Protein AF-A0A524LU33-F1 (afdb_monomer)

Foldseek 3Di:
DVCVVDVDPDDVVVVVVVVVVDDLVNVLVVCVVVVNDQADPVRDGDDDHPNNVPPPDD

Secondary structure (DSSP, 8-state):
--TTTS-S---HHHHHHHHTT--HHHHHHHHHHTT---B-TTSPBPPPPGGGGT----

Nearest PDB structures (foldseek):
  7b24-assembly1_D  TM=8.935E-01  e=1.185E+00  Saccharopolyspora erythraea NRRL 2338
  7b20-assembly1_C  TM=8.903E-01  e=2.990E+00  Saccharopolyspora erythraea NRRL 2338

Sequence (58 aa):
LMDSALKVEIDEEMVCGIEHHMNKQFTNALCTMLKHPRKCPHDHDIPMGACCTIETQN

Solvent-accessible surface area (backbone atoms only — not comparable to full-atom values): 3870 Å² total; per-residue (Å²): 116,64,60,79,77,43,91,52,84,88,48,67,71,58,49,59,61,46,60,78,69,58,50,73,68,56,55,38,52,53,35,57,76,62,67,57,64,54,58,48,102,82,73,45,78,48,81,86,51,81,59,66,78,65,76,83,79,136

Structure (mmCIF, N/CA/C/O backbone):
data_AF-A0A524LU33-F1
#
_entry.id   AF-A0A524LU33-F1
#
loop_
_atom_si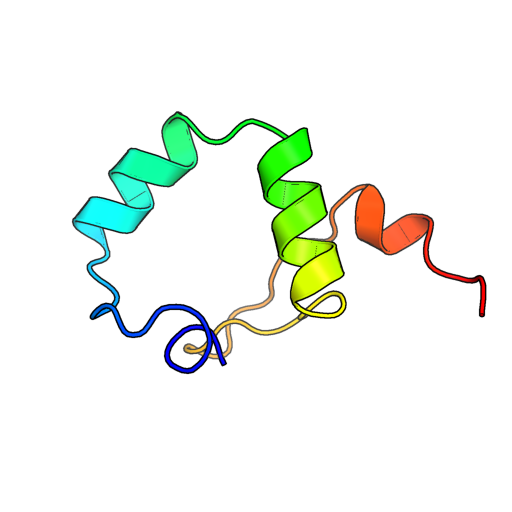te.group_PDB
_atom_site.id
_atom_site.type_symbol
_atom_site.label_atom_id
_atom_site.label_alt_id
_atom_site.label_comp_id
_atom_site.label_asym_id
_atom_site.label_entity_id
_atom_site.label_seq_id
_atom_site.pdbx_PDB_ins_code
_atom_site.Cartn_x
_atom_site.Cartn_y
_atom_site.Cartn_z
_atom_site.occupancy
_atom_site.B_iso_or_equiv
_atom_site.auth_seq_id
_atom_site.auth_comp_id
_atom_site.auth_asym_id
_atom_site.auth_atom_id
_atom_site.pdbx_PDB_model_num
ATOM 1 N N . LEU A 1 1 ? 0.024 0.501 -12.289 1.00 58.19 1 LEU A N 1
ATOM 2 C CA . LEU A 1 1 ? -0.216 1.226 -11.014 1.00 58.19 1 LEU A CA 1
ATOM 3 C C . LEU A 1 1 ? 1.067 1.396 -10.195 1.00 58.19 1 LEU A C 1
ATOM 5 O O . LEU A 1 1 ? 1.340 2.526 -9.827 1.00 58.19 1 LEU A O 1
ATOM 9 N N . MET A 1 2 ? 1.899 0.363 -9.985 1.00 49.59 2 MET A N 1
ATOM 10 C CA . MET A 1 2 ? 3.279 0.560 -9.480 1.00 49.59 2 MET A CA 1
ATOM 11 C C . MET A 1 2 ? 4.260 1.022 -10.573 1.00 49.59 2 MET A C 1
ATOM 13 O O . MET A 1 2 ? 5.055 1.921 -10.328 1.00 49.59 2 MET A O 1
ATOM 17 N N . ASP A 1 3 ? 4.083 0.528 -11.801 1.00 49.66 3 ASP A N 1
ATOM 18 C CA . ASP A 1 3 ? 4.855 0.901 -13.003 1.00 49.66 3 ASP A CA 1
ATOM 19 C C . ASP A 1 3 ? 4.839 2.414 -13.325 1.00 49.66 3 ASP A C 1
ATOM 21 O O . ASP A 1 3 ? 5.780 3.004 -13.846 1.00 49.66 3 ASP A O 1
ATOM 25 N N . SER A 1 4 ? 3.743 3.085 -12.962 1.00 53.94 4 SER A N 1
ATOM 26 C CA . SER A 1 4 ? 3.520 4.505 -13.257 1.00 53.94 4 SER A CA 1
ATOM 27 C C . SER A 1 4 ? 4.123 5.439 -12.200 1.00 53.94 4 SER A C 1
ATOM 29 O O . SER A 1 4 ? 4.290 6.628 -12.467 1.00 53.94 4 SER A O 1
ATOM 31 N N . ALA A 1 5 ? 4.419 4.917 -11.005 1.00 59.75 5 ALA A N 1
ATOM 32 C CA . ALA A 1 5 ? 4.931 5.681 -9.865 1.00 59.75 5 ALA A CA 1
ATOM 33 C C . ALA A 1 5 ? 6.442 5.482 -9.676 1.00 59.75 5 ALA A C 1
ATOM 35 O O . ALA A 1 5 ? 7.157 6.437 -9.379 1.00 59.75 5 ALA A O 1
ATOM 36 N N . LEU A 1 6 ? 6.935 4.265 -9.918 1.00 55.44 6 LEU A N 1
ATOM 37 C CA . LEU A 1 6 ? 8.351 3.957 -10.063 1.00 55.44 6 LEU A CA 1
ATOM 38 C C . LEU A 1 6 ? 8.547 3.447 -11.490 1.00 55.44 6 LEU A C 1
ATOM 40 O O . LEU A 1 6 ? 8.147 2.331 -11.789 1.00 55.44 6 LEU A O 1
ATOM 44 N N . LYS A 1 7 ? 9.140 4.259 -12.374 1.00 58.28 7 LYS A N 1
ATOM 45 C CA . LYS A 1 7 ? 9.556 3.856 -13.734 1.00 58.28 7 LYS A CA 1
ATOM 46 C C . LYS A 1 7 ? 10.741 2.882 -13.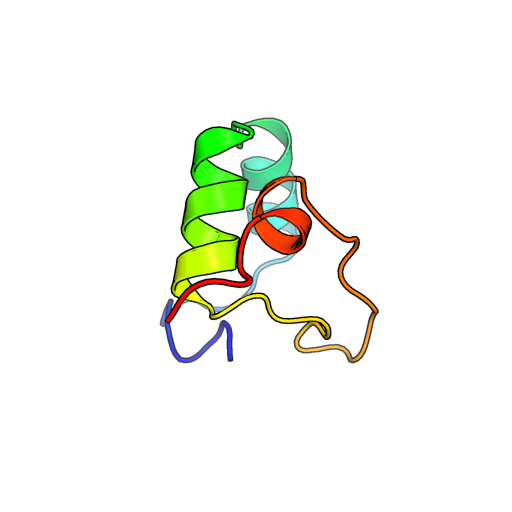672 1.00 58.28 7 LYS A C 1
ATOM 48 O O . LYS A 1 7 ? 11.832 3.185 -14.151 1.00 58.28 7 LYS A O 1
ATOM 53 N N . VAL A 1 8 ? 10.552 1.775 -12.979 1.00 62.50 8 VAL A N 1
ATOM 54 C CA . VAL A 1 8 ? 11.545 0.747 -12.709 1.00 62.50 8 VAL A CA 1
ATOM 55 C C . VAL A 1 8 ? 10.864 -0.568 -13.043 1.00 62.50 8 VAL A C 1
ATOM 57 O O . VAL A 1 8 ? 9.746 -0.804 -12.586 1.00 62.50 8 VAL A O 1
ATOM 60 N N . GLU A 1 9 ? 11.511 -1.391 -13.865 1.00 67.81 9 GLU A N 1
ATOM 61 C CA . GLU A 1 9 ? 11.027 -2.744 -14.132 1.00 67.81 9 GLU A CA 1
ATOM 62 C C . GLU A 1 9 ? 10.894 -3.487 -12.796 1.00 67.81 9 GLU A C 1
ATOM 64 O O . GLU A 1 9 ? 11.797 -3.445 -11.955 1.00 67.81 9 GLU A O 1
ATOM 69 N N . ILE A 1 10 ? 9.729 -4.098 -12.565 1.00 67.00 10 ILE A N 1
ATOM 70 C CA . ILE A 1 10 ? 9.466 -4.835 -11.330 1.00 67.00 10 ILE A CA 1
ATOM 71 C C . ILE A 1 10 ? 10.252 -6.144 -11.399 1.00 67.00 10 ILE A C 1
ATOM 73 O O . ILE A 1 10 ? 9.801 -7.117 -11.996 1.00 67.00 10 ILE A O 1
ATOM 77 N N . ASP A 1 11 ? 11.435 -6.140 -10.794 1.00 76.69 11 ASP A N 1
ATOM 78 C CA . ASP A 1 11 ? 12.252 -7.329 -10.577 1.00 76.69 11 ASP A CA 1
ATOM 79 C C . ASP A 1 11 ? 11.863 -7.977 -9.239 1.00 76.69 11 ASP A C 1
ATOM 81 O O . ASP A 1 11 ? 12.011 -7.372 -8.171 1.00 76.69 11 ASP A O 1
ATOM 85 N N . GLU A 1 12 ? 11.342 -9.204 -9.289 1.00 73.94 12 GLU A N 1
ATOM 86 C CA . GLU A 1 12 ? 10.922 -9.951 -8.099 1.00 73.94 12 GLU A CA 1
ATOM 87 C C . GLU A 1 12 ? 12.072 -10.164 -7.101 1.00 73.94 12 GLU A C 1
ATOM 89 O O . GLU A 1 12 ? 11.845 -10.126 -5.888 1.00 73.94 12 GLU A O 1
ATOM 94 N N . GLU A 1 13 ? 13.312 -10.316 -7.578 1.00 79.94 13 GLU A N 1
ATOM 95 C CA . GLU A 1 13 ? 14.490 -10.487 -6.723 1.00 79.94 13 GLU A CA 1
ATOM 96 C C . GLU A 1 13 ? 14.790 -9.202 -5.938 1.00 79.94 13 GLU A C 1
ATOM 98 O O . GLU A 1 13 ? 15.053 -9.230 -4.731 1.00 79.94 13 GLU A O 1
ATOM 103 N N . MET A 1 14 ? 14.655 -8.047 -6.593 1.00 78.19 14 MET A N 1
ATOM 104 C CA . MET A 1 14 ? 14.812 -6.740 -5.956 1.00 78.19 14 MET A CA 1
ATOM 105 C C . MET A 1 14 ? 13.721 -6.487 -4.908 1.00 78.19 14 MET A C 1
ATOM 107 O O . MET A 1 14 ? 14.017 -6.021 -3.803 1.00 78.19 14 MET A O 1
ATOM 111 N N . VAL A 1 15 ? 12.464 -6.809 -5.225 1.00 78.81 15 VAL A N 1
ATOM 112 C CA . VAL A 1 15 ? 11.329 -6.629 -4.305 1.00 78.81 15 VAL A CA 1
ATOM 113 C C . VAL A 1 15 ? 11.506 -7.489 -3.050 1.00 78.81 15 VAL A C 1
ATOM 115 O O . VAL A 1 15 ? 11.331 -6.975 -1.943 1.00 78.81 15 VAL A O 1
ATOM 118 N N . CYS A 1 16 ? 11.942 -8.743 -3.208 1.00 77.81 16 CYS A N 1
ATOM 119 C CA . CYS A 1 16 ? 12.273 -9.656 -2.109 1.00 77.81 16 CYS A CA 1
ATOM 120 C C . CYS A 1 16 ? 13.415 -9.112 -1.222 1.00 77.81 16 CYS A C 1
ATOM 122 O O . CYS A 1 16 ? 13.385 -9.199 0.007 1.00 77.81 16 CYS A O 1
ATOM 124 N N . GLY A 1 17 ? 14.430 -8.477 -1.814 1.00 79.69 17 GLY A N 1
ATOM 125 C CA . GLY A 1 17 ? 15.499 -7.826 -1.049 1.00 79.69 17 GLY A CA 1
ATOM 126 C C . GLY A 1 17 ? 15.006 -6.626 -0.231 1.00 79.69 17 GLY A C 1
ATOM 127 O O . GLY A 1 17 ? 15.391 -6.447 0.930 1.00 79.69 17 GLY A O 1
ATOM 128 N N . ILE A 1 18 ? 14.133 -5.809 -0.822 1.00 79.12 18 ILE A N 1
ATOM 129 C CA . ILE A 1 18 ? 13.605 -4.592 -0.199 1.00 79.12 18 ILE A CA 1
ATOM 130 C C . ILE A 1 18 ? 12.602 -4.928 0.907 1.00 79.12 18 ILE A C 1
ATOM 132 O O . ILE A 1 18 ? 12.675 -4.327 1.979 1.00 79.12 18 ILE A O 1
ATOM 136 N N . GLU A 1 19 ? 11.698 -5.892 0.706 1.00 78.75 19 GLU A N 1
ATOM 137 C CA . GLU A 1 19 ? 10.638 -6.202 1.677 1.00 78.75 19 GLU A CA 1
ATOM 138 C C . GLU A 1 19 ? 11.168 -6.638 3.042 1.00 78.75 19 GLU A C 1
ATOM 140 O O . GLU A 1 19 ? 10.639 -6.208 4.067 1.00 78.75 19 GLU A O 1
ATOM 145 N N . HIS A 1 20 ? 12.272 -7.383 3.071 1.00 81.44 20 HIS A N 1
ATOM 146 C CA . HIS A 1 20 ? 12.913 -7.805 4.315 1.00 81.44 20 HIS A CA 1
ATOM 147 C C . HIS A 1 20 ? 13.502 -6.638 5.122 1.00 81.44 20 HIS A C 1
ATOM 149 O O . HIS A 1 20 ? 13.682 -6.754 6.334 1.00 81.44 20 HIS A O 1
ATOM 155 N N . HIS A 1 21 ? 13.779 -5.508 4.469 1.00 81.75 21 HIS A N 1
ATOM 156 C CA . HIS A 1 21 ? 14.371 -4.317 5.080 1.00 81.75 21 HIS A CA 1
ATOM 157 C C . HIS A 1 21 ? 13.382 -3.148 5.195 1.00 81.75 21 HIS A C 1
ATOM 159 O O . HIS A 1 21 ? 13.714 -2.109 5.773 1.00 81.75 21 HIS A O 1
ATOM 165 N N . MET A 1 22 ? 12.157 -3.293 4.678 1.00 81.88 22 MET A N 1
ATOM 166 C CA . MET A 1 22 ? 11.129 -2.268 4.804 1.00 81.88 22 MET A CA 1
ATOM 167 C C . MET A 1 22 ? 10.636 -2.180 6.244 1.00 81.88 22 MET A C 1
ATOM 169 O O . MET A 1 22 ? 10.184 -3.150 6.852 1.00 81.88 22 MET A O 1
ATOM 173 N N . ASN A 1 23 ? 10.658 -0.968 6.791 1.00 84.19 23 ASN A N 1
ATOM 174 C CA . ASN A 1 23 ? 10.012 -0.710 8.066 1.00 84.19 23 ASN A CA 1
ATOM 175 C C . ASN A 1 23 ? 8.506 -0.451 7.865 1.00 84.19 23 ASN A C 1
ATOM 177 O O . ASN A 1 23 ? 8.055 0.021 6.820 1.00 84.19 23 ASN A O 1
ATOM 181 N N . LYS A 1 24 ? 7.714 -0.708 8.912 1.00 84.31 24 LYS A N 1
ATOM 182 C CA . LYS A 1 24 ? 6.251 -0.537 8.872 1.00 84.31 24 LYS A CA 1
ATOM 183 C C . LYS A 1 24 ? 5.813 0.897 8.554 1.00 84.31 24 LYS A C 1
ATOM 185 O O . LYS A 1 24 ? 4.743 1.090 7.989 1.00 84.31 24 LYS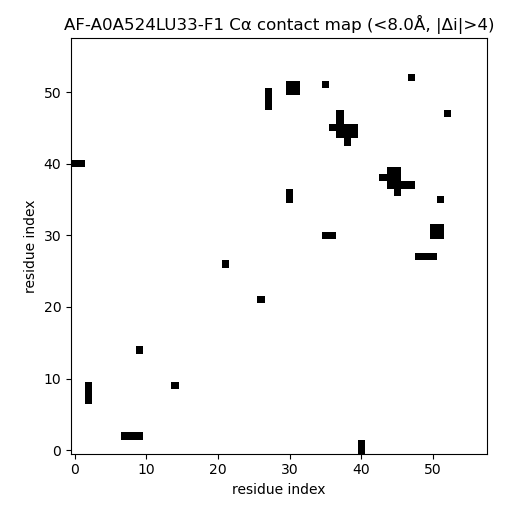 A O 1
ATOM 190 N N . GLN A 1 25 ? 6.615 1.903 8.914 1.00 85.62 25 GLN A N 1
ATOM 191 C CA . GLN A 1 25 ? 6.297 3.306 8.629 1.00 85.62 25 GLN A CA 1
ATOM 192 C C . GLN A 1 25 ? 6.374 3.593 7.126 1.00 85.62 25 GLN A C 1
ATOM 194 O O . GLN A 1 25 ? 5.482 4.236 6.581 1.00 85.62 25 GLN A O 1
ATOM 199 N N . PHE A 1 26 ? 7.389 3.056 6.452 1.00 86.00 26 PHE A N 1
ATOM 200 C CA . PHE A 1 26 ? 7.580 3.169 5.015 1.00 86.00 26 PHE A CA 1
ATOM 201 C C . PHE A 1 26 ? 6.477 2.435 4.252 1.00 86.00 26 PHE A C 1
ATOM 203 O O . PHE A 1 26 ? 5.857 3.022 3.369 1.00 86.00 26 PHE A O 1
ATOM 210 N N . THR A 1 27 ? 6.148 1.201 4.649 1.00 87.56 27 THR A N 1
ATOM 211 C CA . THR A 1 27 ? 5.033 0.449 4.051 1.00 87.56 27 THR A CA 1
ATOM 212 C C . THR A 1 27 ? 3.702 1.191 4.205 1.00 87.56 27 THR A C 1
ATOM 214 O O . THR A 1 27 ? 2.925 1.256 3.256 1.00 87.56 27 THR A O 1
ATOM 217 N N . ASN A 1 28 ? 3.450 1.807 5.365 1.00 87.94 28 ASN A N 1
ATOM 218 C CA . ASN A 1 28 ? 2.248 2.613 5.589 1.00 87.94 28 ASN A CA 1
ATOM 219 C C . ASN A 1 28 ? 2.224 3.878 4.719 1.00 87.94 28 ASN A C 1
ATOM 221 O O . ASN A 1 28 ? 1.202 4.166 4.104 1.00 87.94 28 ASN A O 1
ATOM 225 N N . ALA A 1 29 ? 3.341 4.608 4.631 1.00 89.06 29 ALA A N 1
ATOM 226 C CA . ALA A 1 29 ? 3.448 5.798 3.790 1.00 89.06 29 ALA A CA 1
ATOM 227 C C . ALA A 1 29 ? 3.228 5.466 2.307 1.00 89.06 29 ALA A C 1
ATOM 229 O O . ALA A 1 29 ? 2.492 6.173 1.623 1.00 89.06 29 ALA A O 1
ATOM 230 N N . LEU A 1 30 ? 3.805 4.359 1.826 1.00 88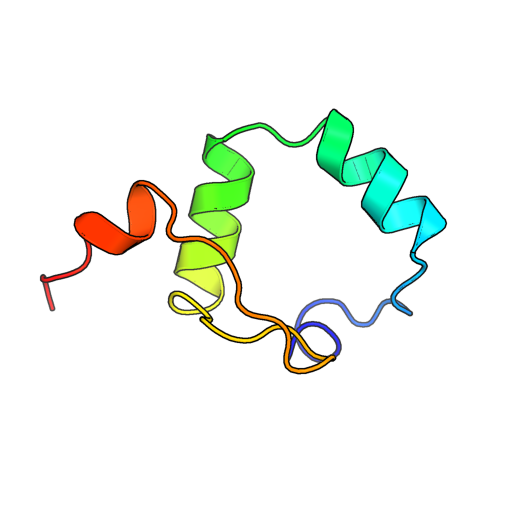.56 30 LEU A N 1
ATOM 231 C CA . LEU A 1 30 ? 3.604 3.864 0.465 1.00 88.56 30 LEU A CA 1
ATOM 232 C C . LEU A 1 30 ? 2.136 3.485 0.215 1.00 88.56 30 LEU A C 1
ATOM 234 O O . LEU A 1 30 ? 1.571 3.857 -0.811 1.00 88.56 30 LEU A O 1
ATOM 238 N N . CYS A 1 31 ? 1.505 2.785 1.162 1.00 90.25 31 CYS A N 1
ATOM 239 C CA . CYS A 1 31 ? 0.100 2.391 1.072 1.00 90.25 31 CYS A CA 1
ATOM 240 C C . CYS A 1 31 ? -0.835 3.611 0.991 1.00 90.25 31 CYS A C 1
ATOM 242 O O . CYS A 1 31 ? -1.659 3.685 0.079 1.00 90.25 31 CYS A O 1
ATOM 244 N N . THR A 1 32 ? -0.645 4.609 1.861 1.00 89.19 32 THR A N 1
ATOM 245 C CA . THR A 1 32 ? -1.390 5.880 1.831 1.00 89.19 32 THR A CA 1
ATOM 246 C C . THR A 1 32 ? -1.117 6.678 0.553 1.00 89.19 32 THR A C 1
ATOM 248 O O . THR A 1 32 ? -2.055 7.158 -0.080 1.00 89.19 32 THR A O 1
ATOM 251 N N . MET A 1 33 ? 0.140 6.783 0.106 1.00 89.50 33 MET A N 1
ATOM 252 C CA . MET A 1 33 ? 0.496 7.489 -1.136 1.00 89.50 33 MET A CA 1
ATOM 253 C C . MET A 1 33 ? -0.203 6.881 -2.361 1.00 89.50 33 MET A C 1
ATOM 255 O O . MET A 1 33 ? -0.603 7.599 -3.277 1.00 89.50 33 MET A O 1
ATOM 259 N N . LEU A 1 34 ? -0.389 5.560 -2.362 1.00 88.88 34 LEU A N 1
ATOM 260 C CA . LEU A 1 34 ? -1.101 4.823 -3.405 1.00 88.88 34 LEU A CA 1
ATOM 261 C C . LEU A 1 34 ? -2.627 4.765 -3.185 1.00 88.88 34 LEU A C 1
ATOM 263 O O . LEU A 1 34 ? -3.310 4.076 -3.942 1.00 88.88 34 LEU A O 1
ATOM 267 N N . LYS A 1 35 ? -3.167 5.487 -2.192 1.00 88.06 35 LYS A N 1
ATOM 268 C CA . LYS A 1 35 ? -4.591 5.507 -1.803 1.00 88.06 35 LYS A CA 1
ATOM 269 C C . LYS A 1 35 ? -5.154 4.131 -1.426 1.00 88.06 35 LYS A C 1
ATOM 271 O O . LYS A 1 35 ? -6.226 3.747 -1.888 1.00 88.06 35 LYS A O 1
ATOM 276 N N . HIS A 1 36 ? -4.429 3.387 -0.593 1.00 89.19 36 HIS A N 1
ATOM 277 C CA . HIS A 1 36 ? -4.826 2.066 -0.078 1.00 89.19 36 HIS A CA 1
ATOM 278 C C . HIS A 1 36 ? -5.217 1.067 -1.175 1.00 89.19 36 HIS A C 1
ATOM 280 O O . HIS A 1 36 ? -6.340 0.549 -1.175 1.00 89.19 36 HIS A O 1
ATOM 286 N N . PRO A 1 37 ? -4.307 0.751 -2.118 1.00 89.12 37 PRO A N 1
ATOM 287 C CA . PRO A 1 37 ? -4.606 -0.217 -3.162 1.00 89.12 37 PRO A CA 1
ATOM 288 C C . PRO A 1 37 ? -4.930 -1.580 -2.536 1.00 89.12 37 PRO A C 1
ATOM 290 O O . PRO A 1 37 ? -4.284 -2.023 -1.584 1.00 89.12 37 PRO A O 1
ATOM 293 N N . ARG A 1 38 ? -5.949 -2.257 -3.074 1.00 90.50 38 ARG A N 1
ATOM 294 C CA . ARG A 1 38 ? -6.401 -3.577 -2.589 1.00 90.50 38 ARG A CA 1
ATOM 295 C C . ARG A 1 38 ? -6.032 -4.730 -3.516 1.00 90.50 38 ARG A C 1
ATOM 297 O O . ARG A 1 38 ? -6.125 -5.882 -3.110 1.00 90.50 38 ARG A O 1
ATOM 304 N N . LYS A 1 39 ? -5.571 -4.406 -4.722 1.00 88.38 39 LYS A N 1
ATOM 305 C CA . LYS A 1 39 ? -5.112 -5.344 -5.741 1.00 88.38 39 LYS A C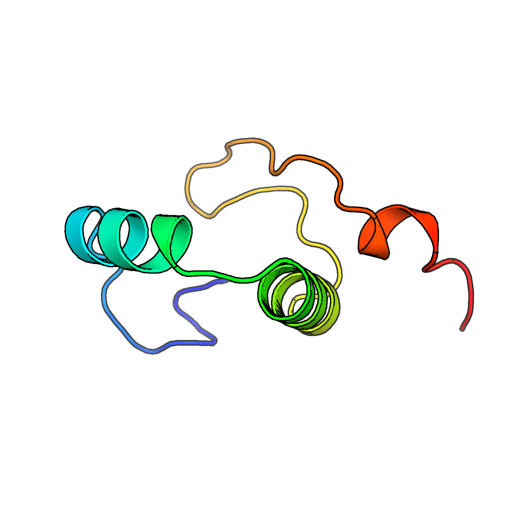A 1
ATOM 306 C C . LYS A 1 39 ? -3.704 -4.975 -6.182 1.00 88.38 39 LYS A C 1
ATOM 308 O O . LYS A 1 39 ? -3.417 -3.794 -6.395 1.00 88.38 39 LYS A O 1
ATOM 313 N N . CYS A 1 40 ? -2.830 -5.969 -6.295 1.00 85.56 40 CYS A N 1
ATOM 314 C CA . CYS A 1 40 ? -1.524 -5.789 -6.918 1.00 85.56 40 CYS A CA 1
ATOM 315 C C . CYS A 1 40 ? -1.647 -5.865 -8.457 1.00 85.56 40 CYS A C 1
ATOM 317 O O . CYS A 1 40 ? -2.700 -6.246 -8.970 1.00 85.56 40 CYS A O 1
ATOM 319 N N . PRO A 1 41 ? -0.589 -5.528 -9.218 1.00 81.62 41 PRO A N 1
ATOM 320 C CA . PRO A 1 41 ? -0.593 -5.624 -10.683 1.00 81.62 41 PRO A CA 1
ATOM 321 C C . PRO A 1 41 ? -0.864 -7.029 -11.253 1.00 81.62 41 PRO A C 1
ATOM 323 O O . PRO A 1 41 ? -1.183 -7.141 -12.430 1.00 81.62 41 PRO A O 1
ATOM 326 N N . HIS A 1 42 ? -0.760 -8.075 -10.429 1.00 81.94 42 HIS A N 1
ATOM 327 C CA . HIS A 1 42 ? -1.030 -9.474 -10.779 1.00 81.94 42 HIS A CA 1
ATOM 328 C C . HIS A 1 42 ? -2.391 -9.973 -10.248 1.00 81.94 42 HIS A C 1
ATOM 330 O O . HIS A 1 42 ? -2.582 -11.170 -10.075 1.00 81.94 42 HIS A O 1
ATOM 336 N N . ASP A 1 43 ? -3.318 -9.067 -9.915 1.00 82.38 43 ASP A N 1
ATOM 337 C CA . ASP A 1 43 ? -4.666 -9.361 -9.387 1.00 82.38 43 ASP A CA 1
ATOM 338 C C . ASP A 1 43 ? -4.741 -10.075 -8.022 1.00 82.38 43 ASP A C 1
ATOM 340 O O . ASP A 1 43 ? -5.831 -10.406 -7.532 1.00 82.38 43 ASP A O 1
ATOM 344 N N . HIS A 1 44 ? -3.612 -10.230 -7.331 1.00 86.50 44 HIS A N 1
ATOM 345 C CA . HIS A 1 44 ? -3.597 -10.736 -5.960 1.00 86.50 44 HIS A CA 1
ATOM 346 C C . HIS A 1 44 ? -4.093 -9.683 -4.961 1.00 86.50 44 HIS A C 1
ATOM 348 O O . HIS A 1 44 ? -3.905 -8.475 -5.144 1.00 86.50 44 HIS A O 1
ATOM 354 N N . ASP A 1 45 ? -4.714 -10.156 -3.880 1.00 89.94 45 ASP A N 1
ATOM 355 C CA . ASP A 1 45 ? -5.186 -9.299 -2.795 1.00 89.94 45 ASP A CA 1
ATOM 356 C C . ASP A 1 45 ? -4.021 -8.809 -1.931 1.00 89.94 45 ASP A C 1
ATOM 358 O O . ASP A 1 45 ? -3.213 -9.592 -1.431 1.00 89.94 45 ASP A O 1
ATOM 362 N N . ILE A 1 46 ? -3.955 -7.495 -1.720 1.00 89.25 46 ILE A N 1
ATOM 363 C CA . ILE A 1 46 ? -2.995 -6.881 -0.795 1.00 89.25 46 I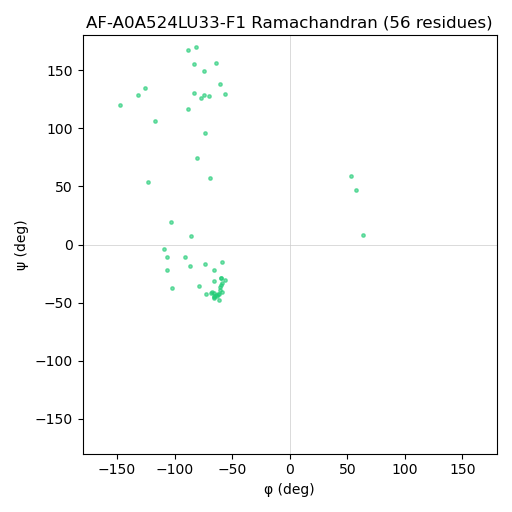LE A CA 1
ATOM 364 C C . ILE A 1 46 ? -3.591 -6.979 0.618 1.00 89.25 46 ILE A C 1
ATOM 366 O O . ILE A 1 46 ? -4.744 -6.597 0.795 1.00 89.25 46 ILE A O 1
ATOM 370 N N . PRO A 1 47 ? -2.888 -7.451 1.660 1.00 87.44 47 PRO A N 1
ATOM 371 C CA . PRO A 1 47 ? -3.432 -7.500 3.024 1.00 87.44 47 PRO A CA 1
ATOM 372 C C . PRO A 1 47 ? -3.729 -6.096 3.582 1.00 87.44 47 PRO A C 1
ATOM 374 O O . PRO A 1 47 ? -3.192 -5.097 3.106 1.00 87.44 47 PRO A O 1
ATOM 377 N N . MET A 1 48 ? -4.639 -5.977 4.555 1.00 88.19 48 MET A N 1
ATOM 378 C CA . MET A 1 48 ? -4.919 -4.677 5.187 1.00 88.19 48 MET A CA 1
ATOM 379 C C . MET A 1 48 ? -3.814 -4.317 6.181 1.00 88.19 48 MET A C 1
ATOM 381 O O . MET A 1 48 ? -3.505 -5.091 7.086 1.00 88.19 48 MET A O 1
ATOM 385 N N . GLY A 1 49 ? -3.236 -3.128 6.012 1.00 86.06 49 GLY A N 1
ATOM 386 C CA . GLY A 1 49 ? -2.309 -2.540 6.973 1.00 86.06 49 GLY A CA 1
ATOM 387 C C . GLY A 1 49 ? -3.035 -1.726 8.044 1.00 86.06 49 GLY A C 1
ATOM 388 O O . GLY A 1 49 ? -4.199 -1.360 7.887 1.00 86.06 49 GLY A O 1
ATOM 389 N N . ALA A 1 50 ? -2.317 -1.372 9.113 1.00 86.25 50 ALA A N 1
ATOM 390 C CA . ALA A 1 50 ? -2.842 -0.488 10.157 1.00 86.25 50 ALA A CA 1
ATOM 391 C C . ALA A 1 50 ? -3.237 0.899 9.612 1.00 86.25 50 ALA A C 1
ATOM 393 O O . ALA A 1 50 ? -4.147 1.527 10.136 1.00 86.25 50 ALA A O 1
ATOM 394 N N . CYS A 1 51 ? -2.590 1.375 8.542 1.00 86.50 51 CYS A N 1
ATOM 395 C CA . CYS A 1 51 ? -2.976 2.617 7.865 1.00 86.50 51 CYS A CA 1
ATOM 396 C C . CYS A 1 51 ? -4.362 2.533 7.192 1.00 86.50 51 CYS A C 1
ATOM 398 O O . CYS A 1 51 ? -5.087 3.523 7.179 1.00 86.50 51 CYS A O 1
ATOM 400 N N . CYS A 1 52 ? -4.778 1.352 6.717 1.0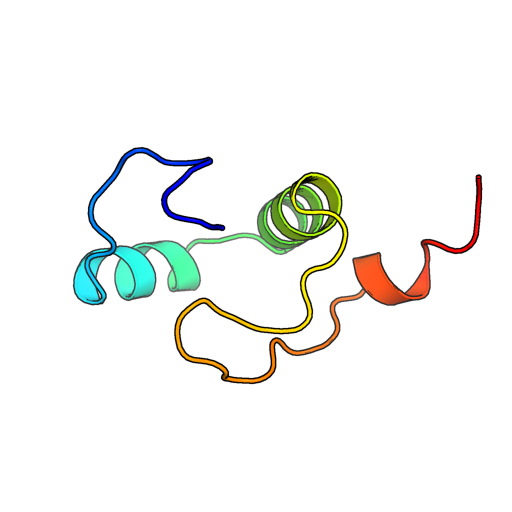0 86.44 52 CYS A N 1
ATOM 401 C CA . CYS A 1 52 ? -6.055 1.157 6.023 1.00 86.44 52 CYS A CA 1
ATOM 402 C C . CYS A 1 52 ? -7.275 1.197 6.959 1.00 86.44 52 CYS A C 1
ATOM 404 O O . CYS A 1 52 ? -8.400 1.309 6.485 1.00 86.44 52 CYS A O 1
ATOM 406 N N . THR A 1 53 ? -7.085 1.060 8.276 1.00 78.94 53 THR A N 1
ATOM 407 C CA . THR A 1 53 ? -8.185 1.086 9.260 1.00 78.94 53 THR A CA 1
ATOM 408 C C . THR A 1 53 ? -8.472 2.482 9.806 1.00 78.94 53 THR A C 1
ATOM 410 O O . THR A 1 53 ? -9.446 2.659 10.530 1.00 78.94 53 THR A O 1
ATOM 413 N N . ILE A 1 54 ? -7.599 3.452 9.523 1.00 69.06 54 ILE A N 1
ATOM 414 C CA . ILE A 1 54 ? -7.632 4.789 10.134 1.00 69.06 54 ILE A CA 1
ATOM 415 C C . ILE A 1 54 ? -8.142 5.836 9.129 1.00 69.06 54 ILE A C 1
ATOM 417 O O . ILE A 1 54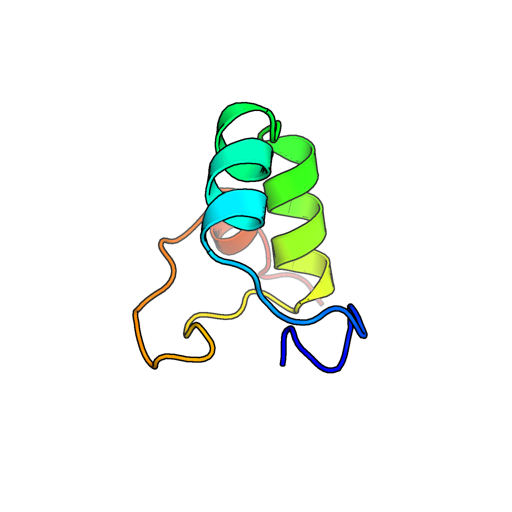 ? -8.682 6.864 9.534 1.00 69.06 54 ILE A O 1
ATOM 421 N N . GLU A 1 55 ? -8.049 5.573 7.821 1.00 56.25 55 GLU A N 1
ATOM 422 C CA . GLU A 1 55 ? -8.544 6.481 6.780 1.00 56.25 55 GLU A CA 1
ATOM 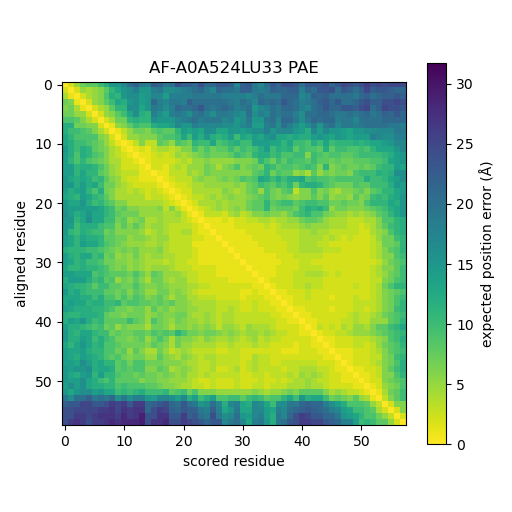423 C C . GLU A 1 55 ? -10.058 6.365 6.557 1.00 56.25 55 GLU A C 1
ATOM 425 O O . GLU A 1 55 ? -10.557 5.862 5.555 1.00 56.25 55 GLU A O 1
ATOM 430 N N . THR A 1 56 ? -10.795 6.914 7.515 1.00 53.03 56 THR A N 1
ATOM 431 C CA . THR A 1 56 ? -12.142 7.454 7.316 1.00 53.03 56 THR A CA 1
ATOM 432 C C . THR A 1 56 ? -12.173 8.915 7.744 1.00 53.03 56 THR A C 1
ATOM 434 O O . THR A 1 56 ? -12.996 9.243 8.583 1.00 53.03 56 THR A O 1
ATOM 437 N N . GLN A 1 57 ? -11.298 9.800 7.243 1.00 50.47 57 GLN A N 1
ATOM 438 C CA . GLN A 1 57 ? -11.514 11.255 7.359 1.00 50.47 57 GLN A CA 1
ATOM 439 C C . GLN A 1 57 ? -10.952 12.034 6.155 1.00 50.47 57 GLN A C 1
ATOM 441 O O . GLN A 1 57 ? -9.744 12.040 5.928 1.00 50.47 57 GLN A O 1
ATOM 446 N N . ASN A 1 58 ? -11.891 12.738 5.502 1.00 42.34 58 ASN A N 1
ATOM 447 C CA . ASN A 1 58 ? -11.839 13.736 4.417 1.00 42.34 58 ASN A CA 1
ATOM 448 C C . ASN A 1 58 ? -11.929 13.259 2.965 1.00 42.34 58 ASN A C 1
ATOM 450 O O . ASN A 1 58 ? -10.888 12.960 2.344 1.00 42.34 58 ASN A O 1
#

Mean predicted aligned error: 8.63 Å

pLDDT: mean 77.49, std 13.27, range [42.34, 90.5]

Radius of gyration: 12.19 Å; Cα contacts (8 Å, |Δi|>4): 28; chains: 1; bounding box: 28×24×24 Å